Protein AF-A0A3B9XQI5-F1 (afdb_monomer)

pLDDT: mean 83.3, std 13.51, range [35.0, 97.25]

Nearest PDB structures (foldseek):
  8qx3-assembly1_C  TM=9.252E-01  e=1.832E-07  Arabidopsis thaliana
  8ojf-assembly1_A-2  TM=9.218E-01  e=2.089E-07  Arabidopsis thaliana
  8qx3-assembly1_B  TM=9.230E-01  e=2.899E-07  Arabidopsis thaliana
  8cj5-assembly1_B-2  TM=9.229E-01  e=3.305E-07  Arabidopsis thaliana
  8qx3-assembly1_D  TM=9.237E-01  e=4.896E-07  Arabidopsis thaliana

Solvent-accessible surface area (backbone atoms only — not comparable to full-atom values): 5767 Å² total; per-residue (Å²): 112,50,76,45,58,45,47,62,39,27,72,73,61,36,62,68,55,26,54,51,53,51,48,54,50,46,43,53,52,38,54,51,25,58,76,71,71,45,85,70,31,43,29,39,42,56,57,36,54,76,94,64,76,28,64,60,73,52,58,55,60,72,69,46,50,88,70,42,46,78,94,34,79,43,74,60,80,56,79,89,47,44,61,73,42,54,61,49,65,76,44,26,54,54,52,54,60,59,76,108

Mean predicted aligned error: 5.36 Å

Secondary structure (DSSP, 8-state):
-EEE-HHHHHHHH-HHHHHHHHHHHHHHHHHHHHHTT----EEE-----GGGTPPPHHHHHHTSPTTSSTT-EEEPPPHHHHHHHHSSHHHHHHHHHT--

Foldseek 3Di:
DEEQDQVVLCVPPNNPVSVVVSQVVLVVVQVVCVVVVHDDEYAYEDHDDVVRPRDDPLVVVVPHPPRSPVVHYHYDDDPVCCCVQCVPPVSVVVNVVSVD

Radius of gyration: 14.43 Å; Cα contacts (8 Å, |Δi|>4): 108; chains: 1; bounding box: 35×29×38 Å

Sequence (100 aa):
EVMIGYSDSAKDGGFLAAAWVQYQAQEQLTALCAEYGVRLTLFHGRGGSTSRGGAPSHEAILSQPPGAVNGRIRITEQGEVIRAKFTPFGVAIRTLQRYV

Structure (mmCIF, N/CA/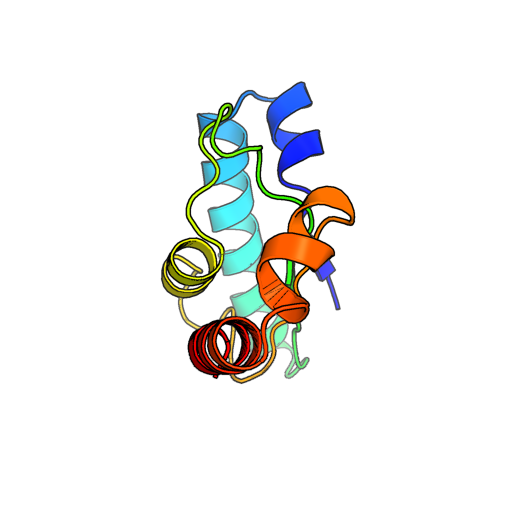C/O backbone):
data_AF-A0A3B9XQI5-F1
#
_entry.id   AF-A0A3B9XQI5-F1
#
loop_
_atom_site.group_PDB
_atom_site.id
_atom_site.type_symbol
_atom_site.label_atom_id
_atom_site.label_alt_id
_atom_site.label_comp_id
_atom_site.label_asym_id
_atom_site.label_entity_id
_atom_site.label_seq_id
_atom_site.pdbx_PDB_ins_code
_atom_site.Cartn_x
_atom_site.Cartn_y
_atom_site.Cartn_z
_atom_site.occupancy
_atom_site.B_iso_or_equiv
_atom_site.auth_seq_id
_atom_site.auth_comp_id
_atom_site.auth_asym_id
_atom_site.auth_atom_id
_atom_site.pdbx_PDB_model_num
ATOM 1 N N . GLU A 1 1 ? -12.614 6.992 1.121 1.00 92.31 1 GLU A N 1
ATOM 2 C CA . GLU A 1 1 ? -11.367 6.448 0.534 1.00 92.31 1 GLU A CA 1
ATOM 3 C C . GLU A 1 1 ? -10.213 7.289 1.057 1.00 92.31 1 GLU A C 1
ATOM 5 O O . GLU A 1 1 ? -10.407 8.490 1.212 1.00 92.31 1 GLU A O 1
ATOM 10 N N . VAL A 1 2 ? -9.068 6.678 1.363 1.00 93.50 2 VAL A N 1
ATOM 11 C CA . VAL A 1 2 ? -7.843 7.384 1.781 1.00 93.50 2 VAL A CA 1
ATOM 12 C C . VAL A 1 2 ? -6.668 6.838 0.973 1.00 93.50 2 VAL A C 1
ATOM 14 O O . VAL A 1 2 ? -6.497 5.623 0.894 1.00 93.50 2 VAL A O 1
ATOM 17 N N . MET A 1 3 ? -5.875 7.719 0.357 1.00 92.00 3 MET A N 1
ATOM 18 C CA . MET A 1 3 ? -4.700 7.331 -0.430 1.00 92.00 3 MET A CA 1
ATOM 19 C C . MET A 1 3 ? -3.432 7.303 0.430 1.00 92.00 3 MET A C 1
ATOM 21 O O . MET A 1 3 ? -3.162 8.247 1.168 1.00 92.00 3 MET A O 1
ATOM 25 N N . ILE A 1 4 ? -2.626 6.247 0.287 1.00 86.44 4 ILE A N 1
ATOM 26 C CA . ILE A 1 4 ? -1.325 6.087 0.947 1.00 86.44 4 ILE A CA 1
ATOM 27 C C . ILE A 1 4 ? -0.196 6.391 -0.047 1.00 86.44 4 ILE A C 1
ATOM 29 O O . ILE A 1 4 ? -0.025 5.701 -1.057 1.00 86.44 4 ILE A O 1
ATOM 33 N N . GLY A 1 5 ? 0.586 7.433 0.243 1.00 87.00 5 GLY A N 1
ATOM 34 C CA . GLY A 1 5 ? 1.674 7.929 -0.604 1.00 87.00 5 GLY A CA 1
ATOM 35 C C . GLY A 1 5 ? 3.060 7.402 -0.218 1.00 87.00 5 GLY A C 1
ATOM 36 O O . GLY A 1 5 ? 3.871 8.147 0.320 1.00 87.00 5 GLY A O 1
ATOM 37 N N . TYR A 1 6 ? 3.374 6.143 -0.534 1.00 82.19 6 TYR A N 1
ATOM 38 C CA . TYR A 1 6 ? 4.655 5.508 -0.169 1.00 82.19 6 TYR A CA 1
ATOM 39 C C . TYR A 1 6 ? 5.903 6.278 -0.613 1.00 82.19 6 TYR A C 1
ATOM 41 O O . TYR A 1 6 ? 6.779 6.571 0.198 1.00 82.19 6 TYR A O 1
ATOM 49 N N . SER A 1 7 ? 5.994 6.601 -1.907 1.00 80.50 7 SER A N 1
ATOM 50 C CA . SER A 1 7 ? 7.187 7.244 -2.470 1.00 80.50 7 SER A CA 1
ATOM 51 C C . SER A 1 7 ? 7.421 8.652 -1.929 1.00 80.50 7 SER A C 1
ATOM 53 O O . SER A 1 7 ? 8.574 9.052 -1.818 1.00 80.50 7 SER A O 1
ATOM 55 N N . ASP A 1 8 ? 6.362 9.399 -1.622 1.00 84.81 8 ASP A N 1
ATOM 56 C CA . ASP A 1 8 ? 6.492 10.767 -1.120 1.00 84.81 8 ASP A CA 1
ATOM 57 C C . ASP A 1 8 ? 6.879 10.772 0.356 1.00 84.81 8 ASP A C 1
ATOM 59 O O . ASP A 1 8 ? 7.842 11.444 0.715 1.00 84.81 8 ASP A O 1
ATOM 63 N N . SER A 1 9 ? 6.266 9.916 1.181 1.00 85.62 9 SER A N 1
ATOM 64 C CA . SER A 1 9 ? 6.699 9.743 2.574 1.00 85.62 9 SER A CA 1
ATOM 65 C C . SER A 1 9 ? 8.152 9.265 2.675 1.00 85.62 9 SER A C 1
ATOM 67 O O . SER A 1 9 ? 8.894 9.728 3.534 1.00 85.62 9 SER A O 1
ATOM 69 N N . ALA A 1 10 ? 8.592 8.369 1.782 1.00 85.44 10 ALA A N 1
ATOM 70 C CA . ALA A 1 10 ? 9.973 7.885 1.778 1.00 85.44 10 ALA A CA 1
ATOM 71 C C . ALA A 1 10 ? 10.995 8.948 1.331 1.00 85.44 10 ALA A C 1
ATOM 73 O O . ALA A 1 10 ? 12.149 8.870 1.748 1.00 85.44 10 ALA A O 1
ATOM 74 N N . LYS A 1 11 ? 10.604 9.922 0.491 1.00 85.19 11 LYS A N 1
ATOM 75 C CA . LYS A 1 11 ? 11.465 11.069 0.132 1.00 85.19 11 LYS A CA 1
ATOM 76 C C . LYS A 1 11 ? 11.672 12.019 1.312 1.00 85.19 11 LYS A C 1
ATOM 78 O O . LYS A 1 11 ? 12.718 12.649 1.372 1.00 85.19 11 LYS A O 1
ATOM 83 N N . ASP A 1 12 ? 10.683 12.116 2.194 1.00 86.00 12 ASP A N 1
ATOM 84 C CA . ASP A 1 12 ? 10.687 13.023 3.342 1.00 86.00 12 ASP A CA 1
ATOM 85 C C . ASP A 1 12 ? 11.409 12.411 4.555 1.00 86.00 12 ASP A C 1
ATOM 87 O O . ASP A 1 12 ? 12.429 12.920 5.010 1.00 86.00 12 ASP A O 1
ATOM 91 N N . GLY A 1 13 ? 10.936 11.257 5.037 1.00 83.38 13 GLY A N 1
ATOM 92 C CA . GLY A 1 13 ? 11.418 10.639 6.281 1.00 83.38 13 GLY A CA 1
ATOM 93 C C . GLY A 1 13 ? 12.372 9.455 6.105 1.00 83.38 13 GLY A C 1
ATOM 94 O O . GLY A 1 13 ? 12.767 8.828 7.087 1.00 83.38 13 GLY A O 1
ATOM 95 N N . GLY A 1 14 ? 12.720 9.095 4.868 1.00 85.69 14 GLY A N 1
ATOM 96 C CA . GLY A 1 14 ? 13.422 7.847 4.569 1.00 85.69 14 GLY A CA 1
ATOM 97 C C . GLY A 1 14 ? 12.506 6.616 4.625 1.00 85.69 14 GLY A C 1
ATOM 98 O O . GLY A 1 14 ? 11.406 6.636 5.173 1.00 85.69 14 GLY A O 1
ATOM 99 N N . PHE A 1 15 ? 12.957 5.513 4.022 1.00 83.06 15 PHE A N 1
ATOM 100 C CA . PHE A 1 15 ? 12.116 4.333 3.776 1.00 83.06 15 PHE A CA 1
ATOM 101 C C . PHE A 1 15 ? 11.547 3.696 5.053 1.00 83.06 15 PHE A C 1
ATOM 103 O O . PHE A 1 15 ? 10.345 3.454 5.128 1.00 83.06 15 PHE A O 1
ATOM 110 N N . LEU A 1 16 ? 12.393 3.434 6.056 1.00 87.75 16 LEU A N 1
ATOM 111 C CA . LEU A 1 16 ? 11.982 2.702 7.257 1.00 87.75 16 LEU A CA 1
ATOM 112 C C . LEU A 1 16 ? 10.969 3.492 8.094 1.00 87.75 16 LEU A C 1
ATOM 114 O O . LEU A 1 16 ? 9.934 2.949 8.477 1.00 87.75 16 LEU A O 1
ATOM 118 N N . ALA A 1 17 ? 11.245 4.775 8.344 1.00 90.81 17 ALA A N 1
ATOM 119 C CA . ALA A 1 17 ? 10.342 5.626 9.111 1.00 90.81 17 ALA A CA 1
ATOM 120 C C . ALA A 1 17 ? 9.009 5.819 8.375 1.00 90.81 17 ALA A C 1
ATOM 122 O O . ALA A 1 17 ? 7.950 5.686 8.984 1.00 90.81 17 ALA A O 1
AT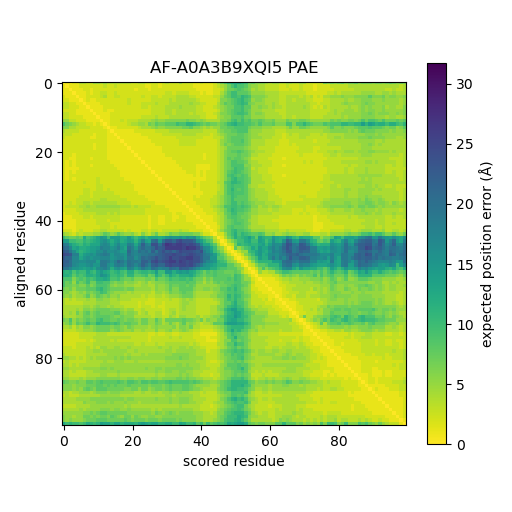OM 123 N N . ALA A 1 18 ? 9.051 6.045 7.057 1.00 88.81 18 ALA A N 1
ATOM 124 C CA . ALA A 1 18 ? 7.849 6.152 6.238 1.00 88.81 18 ALA A CA 1
ATOM 125 C C . ALA A 1 18 ? 6.991 4.882 6.301 1.00 88.81 18 ALA A C 1
ATOM 127 O O . ALA A 1 18 ? 5.786 4.978 6.524 1.00 88.81 18 ALA A O 1
ATOM 128 N N . ALA A 1 19 ? 7.602 3.703 6.149 1.00 86.69 19 ALA A N 1
ATOM 129 C CA . ALA A 1 19 ? 6.893 2.428 6.212 1.00 86.69 19 ALA A CA 1
ATOM 130 C C . ALA A 1 19 ? 6.233 2.208 7.583 1.00 86.69 19 ALA A C 1
ATOM 132 O O . ALA A 1 19 ? 5.066 1.823 7.648 1.00 86.69 19 ALA A O 1
ATOM 133 N N . TRP A 1 20 ? 6.949 2.506 8.673 1.00 90.75 20 TRP A N 1
ATOM 134 C CA . TRP A 1 20 ? 6.420 2.370 10.030 1.00 90.75 20 TRP A CA 1
ATOM 135 C C . TRP A 1 20 ? 5.243 3.317 10.295 1.00 90.75 20 TRP A C 1
ATOM 137 O O . TRP A 1 20 ? 4.179 2.881 10.731 1.00 90.75 20 TRP A O 1
ATOM 147 N N . VAL A 1 21 ? 5.393 4.602 9.965 1.00 92.69 21 VAL A N 1
ATOM 148 C CA . VAL A 1 21 ? 4.327 5.598 10.158 1.00 92.69 21 VAL A CA 1
ATOM 149 C C . VAL A 1 21 ? 3.101 5.265 9.306 1.00 92.69 21 VAL A C 1
ATOM 151 O O . VAL A 1 21 ? 1.972 5.400 9.770 1.00 92.69 21 VAL A O 1
ATOM 154 N N . GLN A 1 22 ? 3.297 4.776 8.080 1.00 90.50 22 GLN A N 1
ATOM 155 C CA . GLN A 1 22 ? 2.196 4.345 7.217 1.00 90.50 22 GLN A CA 1
ATOM 156 C C . GLN A 1 22 ? 1.439 3.155 7.792 1.00 90.50 22 GLN A C 1
ATOM 158 O O . GLN A 1 22 ? 0.211 3.143 7.721 1.00 90.50 22 GLN A O 1
ATOM 163 N N . TYR A 1 23 ? 2.151 2.187 8.371 1.00 90.81 23 TYR A N 1
ATOM 164 C CA . TYR A 1 23 ? 1.531 1.054 9.047 1.00 90.81 23 TYR A CA 1
ATOM 165 C C . TYR A 1 23 ? 0.655 1.528 10.216 1.00 90.81 23 TYR A C 1
ATOM 167 O O . TYR A 1 23 ? -0.535 1.217 10.259 1.00 90.81 23 TYR A O 1
ATOM 175 N N . GLN A 1 24 ? 1.200 2.368 11.105 1.00 95.19 24 GLN A N 1
ATOM 176 C CA . GLN A 1 24 ? 0.446 2.900 12.247 1.00 95.19 24 GLN A CA 1
ATOM 177 C C . GLN A 1 24 ? -0.762 3.745 11.815 1.00 95.19 24 GLN A C 1
ATOM 179 O O . GLN A 1 24 ? -1.840 3.629 12.394 1.00 95.19 24 GLN A O 1
ATOM 184 N N . ALA A 1 25 ? -0.614 4.569 10.774 1.00 94.31 25 ALA A N 1
ATOM 185 C CA . ALA A 1 25 ? -1.708 5.387 10.255 1.00 94.31 25 ALA A CA 1
ATOM 186 C C . ALA A 1 25 ? -2.860 4.531 9.708 1.00 94.31 25 ALA A C 1
ATOM 188 O O . ALA A 1 25 ? -4.026 4.835 9.946 1.00 94.31 25 ALA A O 1
ATOM 189 N N . GLN A 1 26 ? -2.552 3.446 8.996 1.00 93.12 26 GLN A N 1
ATOM 190 C CA . GLN A 1 26 ? -3.566 2.524 8.480 1.00 93.12 26 GLN A CA 1
ATOM 191 C C . GLN A 1 26 ? -4.292 1.782 9.607 1.00 93.12 26 GLN A C 1
ATOM 193 O O . GLN A 1 26 ? -5.510 1.624 9.531 1.00 93.12 26 GLN A O 1
ATOM 198 N N . GLU A 1 27 ? -3.581 1.378 10.662 1.00 95.44 27 GLU A N 1
ATOM 199 C CA . GLU A 1 27 ? -4.174 0.754 11.852 1.00 95.44 27 GLU A CA 1
ATOM 200 C C . GLU A 1 27 ? -5.169 1.706 12.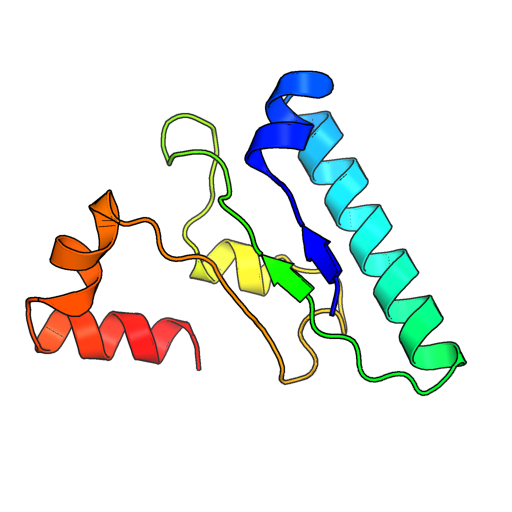537 1.00 95.44 27 GLU A C 1
ATOM 202 O O . GLU A 1 27 ? -6.331 1.352 12.751 1.00 95.44 27 GLU A O 1
ATOM 207 N N . GLN A 1 28 ? -4.756 2.955 12.773 1.00 96.69 28 GLN A N 1
ATOM 208 C CA . GLN A 1 28 ? -5.603 3.985 13.386 1.00 96.69 28 GLN A CA 1
ATOM 209 C C . GLN A 1 28 ? -6.818 4.335 12.519 1.00 96.69 28 GLN A C 1
ATOM 211 O O . GLN A 1 28 ? -7.934 4.423 13.027 1.00 96.69 28 GLN A O 1
ATOM 216 N N . LEU A 1 29 ? -6.632 4.492 11.204 1.00 95.25 29 LEU A N 1
ATOM 217 C CA . LEU A 1 29 ? -7.731 4.760 10.270 1.00 95.25 29 LEU A CA 1
ATOM 218 C C . LEU A 1 29 ? -8.735 3.607 10.224 1.00 95.25 29 LEU A C 1
ATOM 220 O O . LEU A 1 29 ? -9.939 3.853 10.151 1.00 95.25 29 LEU A O 1
ATOM 224 N N . THR A 1 30 ? -8.248 2.366 10.266 1.00 94.38 30 THR A N 1
ATOM 225 C CA . THR A 1 30 ? -9.092 1.166 10.269 1.00 94.38 30 THR A CA 1
ATOM 226 C C . THR A 1 30 ? -9.936 1.110 11.537 1.00 94.38 30 THR A C 1
ATOM 228 O O . THR A 1 30 ? -11.154 0.951 11.441 1.00 94.38 30 THR A O 1
ATOM 231 N N . ALA A 1 31 ? -9.319 1.311 12.706 1.00 95.56 31 ALA A N 1
ATOM 232 C CA . ALA A 1 31 ? -10.022 1.344 13.986 1.00 95.56 31 ALA A CA 1
ATOM 233 C C . ALA A 1 31 ? -11.070 2.469 14.037 1.00 95.56 31 ALA A C 1
ATOM 235 O O . ALA A 1 31 ? -12.229 2.215 14.360 1.00 95.56 31 ALA A O 1
ATOM 236 N N . LEU A 1 32 ? -10.695 3.685 13.625 1.00 96.62 32 LEU A N 1
ATOM 237 C CA . LEU A 1 32 ? -11.596 4.837 13.595 1.00 96.62 32 LEU A CA 1
ATOM 238 C C . LEU A 1 32 ? -12.781 4.605 12.648 1.00 96.62 32 LEU A C 1
ATOM 240 O O . LEU A 1 32 ? -13.932 4.837 12.998 1.00 96.62 32 LEU A O 1
ATOM 244 N N . CYS A 1 33 ? -12.533 4.114 11.435 1.00 95.19 33 CYS A N 1
ATOM 245 C CA . CYS A 1 33 ? -13.618 3.839 10.497 1.00 95.19 33 CYS A CA 1
ATOM 246 C C . CYS A 1 33 ? -14.559 2.743 11.017 1.00 95.19 33 CYS A C 1
ATOM 248 O O . CYS A 1 33 ? -15.769 2.854 10.824 1.00 95.19 33 CYS A O 1
ATOM 250 N N . ALA A 1 34 ? -14.030 1.726 11.706 1.00 93.69 34 ALA A N 1
ATOM 251 C CA . ALA A 1 34 ? -14.841 0.696 12.346 1.00 93.69 34 ALA A CA 1
ATOM 252 C C . ALA A 1 34 ? -15.728 1.270 13.465 1.00 93.69 34 ALA A C 1
ATOM 254 O O . ALA A 1 34 ? -16.918 0.961 13.497 1.00 93.69 34 ALA A O 1
ATOM 255 N N . GLU A 1 35 ? -15.185 2.144 14.318 1.00 97.12 35 GLU A N 1
ATOM 256 C CA . GLU A 1 35 ? -15.925 2.820 15.396 1.00 97.12 35 GLU A CA 1
ATOM 257 C C . GLU A 1 35 ? -17.126 3.614 14.862 1.00 97.12 35 GLU A C 1
ATOM 259 O O . GLU A 1 35 ? -18.229 3.524 15.398 1.00 97.12 35 GLU A O 1
ATOM 264 N N . TYR A 1 36 ? -16.940 4.335 13.756 1.00 97.25 36 TYR A N 1
ATOM 265 C CA . TYR A 1 36 ? -17.983 5.176 13.159 1.00 97.25 36 TYR A CA 1
ATOM 266 C C . TYR A 1 36 ? -18.839 4.450 12.105 1.00 97.25 36 TYR A C 1
ATOM 268 O O . TYR A 1 36 ? -19.659 5.080 11.434 1.00 97.25 36 TYR A O 1
ATOM 276 N N . GLY A 1 37 ? -18.653 3.139 11.909 1.00 95.06 37 GLY A N 1
ATOM 277 C CA . GLY A 1 37 ? -19.377 2.366 10.891 1.00 95.06 37 GLY A CA 1
ATOM 278 C C . GLY A 1 37 ? -19.106 2.822 9.448 1.00 95.06 37 GLY A C 1
ATOM 279 O O . GLY A 1 37 ? -19.907 2.573 8.541 1.00 95.06 37 GLY A O 1
ATOM 280 N N . VAL A 1 38 ? -17.984 3.503 9.211 1.00 95.06 38 VAL A N 1
ATOM 281 C CA . VAL A 1 38 ? -17.569 3.989 7.895 1.00 95.06 38 VAL A CA 1
ATOM 282 C C . VAL A 1 38 ? -16.831 2.879 7.156 1.00 95.06 38 VAL A C 1
ATOM 284 O O . VAL A 1 38 ? -15.866 2.293 7.640 1.00 95.06 38 VAL A O 1
ATOM 287 N N . ARG A 1 39 ? -17.247 2.605 5.918 1.00 92.25 39 ARG A N 1
ATOM 288 C CA . ARG A 1 39 ? -16.550 1.645 5.054 1.00 92.25 39 ARG A CA 1
ATOM 289 C C . ARG A 1 39 ? -15.278 2.269 4.480 1.00 92.25 39 ARG A C 1
ATOM 291 O O . ARG A 1 39 ? -15.334 3.023 3.507 1.00 92.25 39 ARG A O 1
ATOM 298 N N . LEU A 1 40 ? -14.134 1.936 5.074 1.00 92.88 40 LEU A N 1
ATOM 299 C CA . LEU A 1 40 ? -12.821 2.358 4.593 1.00 92.88 40 LEU A CA 1
ATOM 300 C C . LEU A 1 40 ? -12.444 1.633 3.290 1.00 92.88 40 LEU A C 1
ATOM 302 O O . LEU A 1 40 ? -12.806 0.487 3.037 1.00 92.88 40 LEU A O 1
ATOM 306 N N . THR A 1 41 ? -11.717 2.330 2.425 1.00 93.00 41 THR A N 1
ATOM 307 C CA . THR A 1 41 ? -10.985 1.738 1.302 1.00 93.00 41 THR A CA 1
ATOM 308 C C . THR A 1 41 ? -9.651 2.453 1.253 1.00 93.00 41 THR A C 1
ATOM 310 O O . THR A 1 41 ? -9.621 3.682 1.101 1.00 93.00 41 THR A O 1
ATOM 313 N N . LEU A 1 42 ? -8.577 1.689 1.427 1.00 89.38 42 LEU A N 1
ATOM 314 C CA . LEU A 1 42 ? -7.220 2.184 1.285 1.00 89.38 42 LEU A CA 1
ATOM 315 C C . LEU A 1 42 ? -6.817 2.110 -0.183 1.00 89.38 42 LEU A C 1
ATOM 317 O O . LEU A 1 42 ? -6.936 1.075 -0.846 1.00 89.38 42 LEU A O 1
ATOM 321 N N . PHE A 1 43 ? -6.379 3.254 -0.694 1.00 89.94 43 PHE A N 1
ATOM 322 C CA . PHE A 1 43 ? -5.845 3.380 -2.033 1.00 89.94 43 PHE A CA 1
ATOM 323 C C . PHE A 1 43 ? -4.321 3.434 -1.958 1.00 89.94 43 PHE A C 1
ATOM 325 O O . PHE A 1 43 ? -3.721 4.434 -1.569 1.00 89.94 43 PHE A O 1
ATOM 332 N N . HIS A 1 44 ? -3.683 2.339 -2.344 1.00 85.12 44 HIS A N 1
ATOM 333 C CA . HIS A 1 44 ? -2.239 2.206 -2.341 1.00 85.12 44 HIS A CA 1
ATOM 334 C C . HIS A 1 44 ? -1.653 2.877 -3.578 1.00 85.12 44 HIS A C 1
ATOM 336 O O . HIS A 1 44 ? -1.751 2.368 -4.699 1.00 85.12 44 HIS A O 1
ATOM 342 N N . GLY A 1 45 ? -1.027 4.034 -3.354 1.00 74.88 45 GLY A N 1
ATOM 343 C CA . GLY A 1 45 ? -0.169 4.669 -4.339 1.00 74.88 45 GLY A CA 1
ATOM 344 C C . GLY A 1 45 ? 1.099 3.851 -4.587 1.00 74.88 45 GLY A C 1
ATOM 345 O O . GLY A 1 45 ? 1.317 2.777 -4.032 1.00 74.88 45 GLY A O 1
ATOM 346 N N . ARG A 1 46 ? 1.985 4.383 -5.423 1.00 69.06 46 ARG A N 1
ATOM 347 C CA . ARG A 1 46 ? 3.251 3.737 -5.779 1.00 69.06 46 ARG A CA 1
ATOM 348 C C . ARG A 1 46 ? 4.157 3.521 -4.551 1.00 69.06 46 ARG A C 1
ATOM 350 O O . ARG A 1 46 ? 4.817 4.469 -4.108 1.00 69.06 46 ARG A O 1
ATOM 357 N N . GLY A 1 47 ? 4.257 2.272 -4.086 1.00 56.69 47 GLY A N 1
ATOM 358 C CA . GLY A 1 47 ? 5.380 1.747 -3.294 1.00 56.69 47 GLY A CA 1
ATOM 359 C C . GLY A 1 47 ? 6.690 1.908 -4.061 1.00 56.69 47 GLY A C 1
ATOM 360 O O . GLY A 1 47 ? 6.678 1.796 -5.283 1.00 56.69 47 GLY A O 1
ATOM 361 N N . GLY A 1 48 ? 7.795 2.240 -3.385 1.00 52.88 48 GLY A N 1
ATOM 362 C CA . GLY A 1 48 ? 9.106 2.443 -4.017 1.00 52.88 48 GLY A CA 1
ATOM 363 C C . GLY A 1 48 ? 9.426 1.377 -5.073 1.00 52.88 48 GLY A C 1
ATOM 364 O O . GLY A 1 48 ? 8.951 0.252 -4.992 1.00 52.88 48 GLY A O 1
ATOM 365 N N . SER A 1 49 ? 10.215 1.721 -6.094 1.00 44.84 49 SER A N 1
ATOM 366 C CA . SER A 1 49 ? 10.666 0.734 -7.085 1.00 44.84 49 SER A CA 1
ATOM 367 C C . SER A 1 49 ? 11.255 -0.502 -6.387 1.00 44.84 49 SER A C 1
ATOM 369 O O . SER A 1 49 ? 11.717 -0.406 -5.251 1.00 44.84 49 SER A O 1
ATOM 371 N N . THR A 1 50 ? 11.317 -1.656 -7.053 1.00 42.66 50 THR A N 1
ATOM 372 C CA . THR A 1 50 ? 12.089 -2.816 -6.554 1.00 42.66 50 THR A CA 1
ATOM 373 C C . THR A 1 50 ? 13.525 -2.426 -6.160 1.00 42.66 50 THR A C 1
ATOM 375 O O . THR A 1 50 ? 14.090 -2.995 -5.237 1.00 42.66 50 THR A O 1
ATOM 378 N N . SER A 1 51 ? 14.083 -1.372 -6.773 1.00 35.00 51 SER A N 1
ATOM 379 C CA . SER A 1 51 ? 15.368 -0.748 -6.412 1.00 35.00 51 SER A CA 1
ATOM 380 C C . SER A 1 51 ? 15.367 0.164 -5.169 1.00 35.00 51 SER A C 1
ATOM 382 O O . SER A 1 51 ? 16.417 0.669 -4.790 1.00 35.00 51 SER A O 1
ATOM 384 N N . ARG A 1 52 ? 14.212 0.418 -4.545 1.00 43.22 52 ARG A N 1
ATOM 385 C CA . ARG A 1 52 ? 14.018 1.264 -3.349 1.00 43.22 52 ARG A CA 1
ATOM 386 C C . ARG A 1 52 ? 13.218 0.549 -2.247 1.00 43.22 52 ARG A C 1
ATOM 388 O O . ARG A 1 52 ? 12.574 1.212 -1.441 1.00 43.22 52 ARG A O 1
ATOM 395 N N . GLY A 1 53 ? 13.231 -0.785 -2.236 1.00 42.00 53 GLY A N 1
ATOM 396 C CA . GLY A 1 53 ? 12.615 -1.586 -1.172 1.00 42.00 53 GLY A CA 1
ATOM 397 C C . GLY A 1 53 ? 11.107 -1.821 -1.306 1.00 42.00 53 GLY A C 1
ATOM 398 O O . GLY A 1 53 ? 10.474 -2.209 -0.330 1.00 42.00 53 GLY A O 1
ATOM 399 N N . GLY A 1 54 ? 10.503 -1.602 -2.479 1.00 51.72 54 GLY A N 1
ATOM 400 C CA . GLY A 1 54 ? 9.106 -1.988 -2.692 1.00 51.72 54 GLY A CA 1
ATOM 401 C C . GLY A 1 54 ? 8.939 -3.504 -2.746 1.00 51.72 54 GLY A C 1
ATOM 402 O O . GLY A 1 54 ? 9.493 -4.149 -3.640 1.00 51.72 54 GLY A O 1
ATOM 403 N N . ALA A 1 55 ? 8.157 -4.060 -1.819 1.00 53.41 55 ALA A N 1
ATOM 404 C CA . ALA A 1 55 ? 7.716 -5.448 -1.887 1.00 53.41 55 ALA A CA 1
ATOM 405 C C . ALA A 1 55 ? 6.824 -5.669 -3.129 1.00 53.41 55 ALA A C 1
ATOM 407 O O . ALA A 1 55 ? 6.135 -4.736 -3.568 1.00 53.41 55 ALA A O 1
ATOM 408 N N . PRO A 1 56 ? 6.803 -6.883 -3.710 1.00 66.31 56 PRO A N 1
ATOM 409 C CA . PRO A 1 56 ? 5.826 -7.253 -4.726 1.00 66.31 56 PRO A CA 1
ATOM 410 C C . PRO A 1 56 ? 4.411 -6.856 -4.292 1.00 66.31 56 PRO A C 1
ATOM 412 O O . PRO A 1 56 ? 4.045 -7.048 -3.135 1.00 66.31 56 PRO A O 1
ATOM 415 N N . SER A 1 57 ? 3.598 -6.340 -5.222 1.00 67.06 57 SER A N 1
ATOM 416 C CA . SER A 1 57 ? 2.266 -5.793 -4.916 1.00 67.06 57 SER A CA 1
ATOM 417 C C . SER A 1 57 ? 1.411 -6.736 -4.063 1.00 67.06 57 SER A C 1
ATOM 419 O O . SER A 1 57 ? 0.725 -6.268 -3.176 1.00 67.06 57 SER A O 1
ATOM 421 N N . HIS A 1 58 ? 1.503 -8.053 -4.272 1.00 69.56 58 HIS A N 1
ATOM 422 C CA . HIS A 1 58 ? 0.799 -9.060 -3.473 1.00 69.56 58 HIS A CA 1
ATOM 423 C C . HIS A 1 58 ? 1.256 -9.114 -2.004 1.00 69.56 58 HIS A C 1
ATOM 425 O O . HIS A 1 58 ? 0.432 -9.080 -1.097 1.00 69.56 58 HIS A O 1
ATOM 431 N N . GLU A 1 59 ? 2.565 -9.153 -1.750 1.00 70.38 59 GLU A N 1
ATOM 432 C CA . GLU A 1 59 ? 3.110 -9.191 -0.386 1.00 70.38 59 GLU A CA 1
ATOM 433 C C . GLU A 1 59 ? 2.796 -7.900 0.374 1.00 70.38 59 GLU A C 1
ATOM 435 O O . GLU A 1 59 ? 2.445 -7.953 1.548 1.00 70.38 59 GLU A O 1
ATOM 440 N N . ALA A 1 60 ? 2.823 -6.755 -0.316 1.00 70.06 60 ALA A N 1
ATOM 441 C CA . ALA A 1 60 ? 2.463 -5.462 0.263 1.00 70.06 60 ALA A CA 1
ATOM 442 C C . ALA A 1 60 ? 0.987 -5.372 0.699 1.00 70.06 60 ALA A C 1
ATOM 444 O O . ALA A 1 60 ? 0.666 -4.592 1.596 1.00 70.06 60 ALA A O 1
ATOM 445 N N . ILE A 1 61 ? 0.092 -6.143 0.066 1.00 72.75 61 ILE A N 1
ATOM 446 C CA . ILE A 1 61 ? -1.32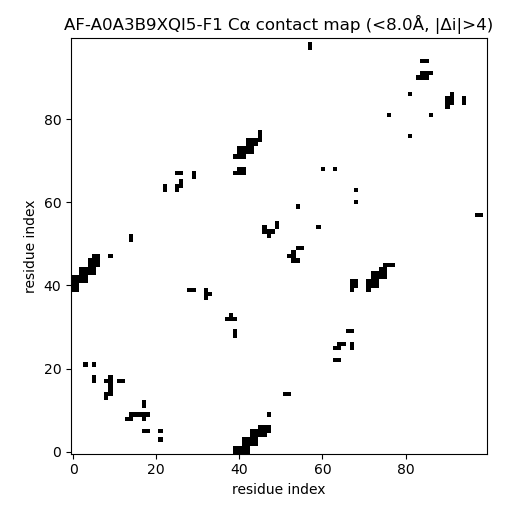3 -6.264 0.458 1.00 72.75 61 ILE A CA 1
ATOM 447 C C . ILE A 1 61 ? -1.456 -7.184 1.671 1.00 72.75 61 ILE A C 1
ATOM 449 O O . ILE A 1 61 ? -2.181 -6.870 2.609 1.00 72.75 61 ILE A O 1
A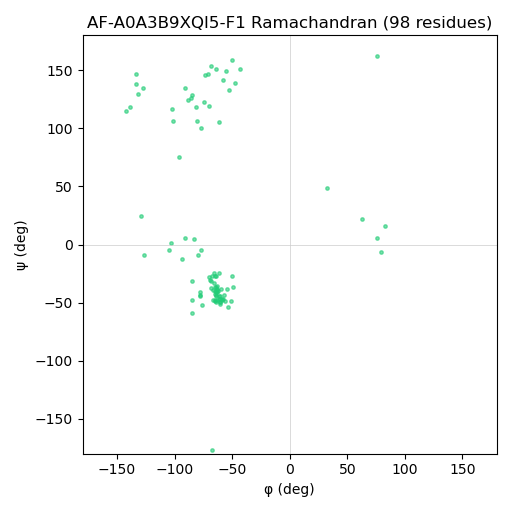TOM 453 N N . LEU A 1 62 ? -0.751 -8.316 1.664 1.00 77.81 62 LEU A N 1
ATOM 454 C CA . LEU A 1 62 ? -0.793 -9.275 2.769 1.00 77.81 62 LEU A CA 1
ATOM 455 C C . LEU A 1 62 ? -0.160 -8.726 4.052 1.00 77.81 62 LEU A C 1
ATOM 457 O O . LEU A 1 62 ? -0.553 -9.128 5.141 1.00 77.81 62 LEU A O 1
ATOM 461 N N . SER A 1 63 ? 0.793 -7.800 3.938 1.00 80.44 63 SER A N 1
ATOM 462 C CA . SER A 1 63 ? 1.450 -7.156 5.079 1.00 80.44 63 SER A CA 1
ATOM 463 C C . SER A 1 63 ? 0.673 -5.967 5.662 1.00 80.44 63 SER A C 1
ATOM 465 O O . SER A 1 63 ? 1.214 -5.246 6.500 1.00 80.44 63 SER A O 1
ATOM 467 N N . GLN A 1 64 ? -0.540 -5.689 5.176 1.00 83.12 64 GLN A N 1
ATOM 468 C CA . GLN A 1 64 ? -1.375 -4.598 5.683 1.00 83.12 64 GLN A CA 1
ATOM 469 C C . GLN A 1 64 ? -1.869 -4.894 7.109 1.00 83.12 64 GLN A C 1
ATOM 471 O O . GLN A 1 64 ? -2.028 -6.065 7.465 1.00 83.12 64 GLN A O 1
ATOM 476 N N . PRO A 1 65 ? -2.172 -3.863 7.921 1.00 86.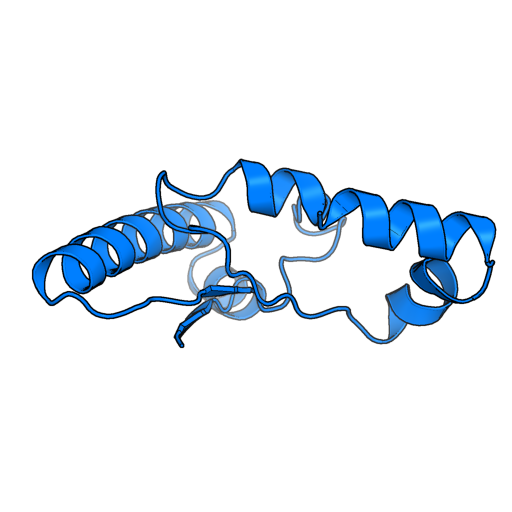19 65 PRO A N 1
ATOM 477 C CA . PRO A 1 65 ? -2.770 -4.072 9.234 1.00 86.19 65 PRO A CA 1
ATOM 478 C C . PRO A 1 65 ? -4.071 -4.894 9.161 1.00 86.19 65 PRO A C 1
ATOM 480 O O . PRO A 1 65 ? -4.822 -4.792 8.181 1.00 86.19 65 PRO A O 1
ATOM 483 N N . PRO A 1 66 ? -4.393 -5.686 10.199 1.00 87.12 66 PRO A N 1
ATOM 484 C CA . PRO A 1 66 ? -5.647 -6.429 10.255 1.00 87.12 66 PRO A CA 1
ATOM 485 C C . PRO A 1 66 ? -6.866 -5.523 10.031 1.00 87.12 66 PRO A C 1
ATOM 487 O O . PRO A 1 66 ? -6.974 -4.448 10.611 1.00 87.12 66 PRO A O 1
ATOM 490 N N . GLY A 1 67 ? -7.792 -5.954 9.172 1.00 86.00 67 GLY A N 1
ATOM 491 C CA . GLY A 1 67 ? -9.002 -5.188 8.847 1.00 86.00 67 GLY A CA 1
ATOM 492 C C . GLY A 1 67 ? -8.808 -4.042 7.844 1.00 86.00 67 GLY A C 1
ATOM 493 O O . GLY A 1 67 ? -9.802 -3.490 7.383 1.00 86.00 67 GLY A O 1
ATOM 494 N N . ALA A 1 68 ? -7.577 -3.723 7.437 1.00 81.81 68 ALA A N 1
ATOM 495 C CA . ALA A 1 68 ? -7.299 -2.620 6.513 1.00 81.81 68 ALA A CA 1
ATOM 496 C C . ALA A 1 68 ? -7.811 -2.880 5.080 1.00 81.81 68 ALA A C 1
ATOM 498 O O . ALA A 1 68 ? -8.217 -1.952 4.381 1.00 81.81 68 ALA A O 1
ATOM 499 N N . VAL A 1 69 ? -7.826 -4.149 4.648 1.00 81.56 69 VAL A N 1
ATOM 500 C CA . VAL A 1 69 ? -8.344 -4.553 3.329 1.00 81.56 69 VAL A CA 1
ATOM 501 C C . VAL A 1 69 ? -9.859 -4.754 3.364 1.00 81.56 69 VAL A C 1
ATOM 503 O O . VAL A 1 69 ? -10.544 -4.267 2.479 1.00 81.56 69 VAL A O 1
ATOM 506 N N . ASN A 1 70 ? -10.394 -5.480 4.354 1.00 81.50 70 ASN A N 1
ATOM 507 C CA . ASN A 1 70 ? -11.830 -5.754 4.569 1.00 81.50 70 ASN A CA 1
ATOM 508 C C . ASN A 1 70 ? -12.692 -5.869 3.283 1.00 81.50 70 ASN A C 1
ATOM 510 O O . ASN A 1 70 ? -13.733 -5.225 3.137 1.00 81.50 70 ASN A O 1
ATOM 514 N N . GLY A 1 71 ? -12.217 -6.657 2.310 1.00 82.50 71 GLY A N 1
ATOM 515 C CA . GLY A 1 71 ? -12.896 -6.902 1.030 1.00 82.50 71 GLY A CA 1
ATOM 516 C C . GLY A 1 71 ? -12.825 -5.774 -0.011 1.00 82.50 71 GLY A C 1
ATOM 517 O O . GLY A 1 71 ? -13.479 -5.869 -1.048 1.00 82.50 71 GLY A O 1
ATOM 518 N N . ARG A 1 72 ? -12.068 -4.695 0.230 1.00 85.62 72 ARG A N 1
ATOM 519 C CA . ARG A 1 72 ? -11.916 -3.546 -0.676 1.00 85.62 72 ARG A CA 1
ATOM 520 C C . ARG A 1 72 ? -10.486 -3.017 -0.676 1.00 85.62 72 ARG A C 1
ATOM 522 O O . ARG A 1 72 ? -10.029 -2.409 0.285 1.00 85.62 72 ARG A O 1
ATOM 529 N N . ILE A 1 73 ? -9.825 -3.129 -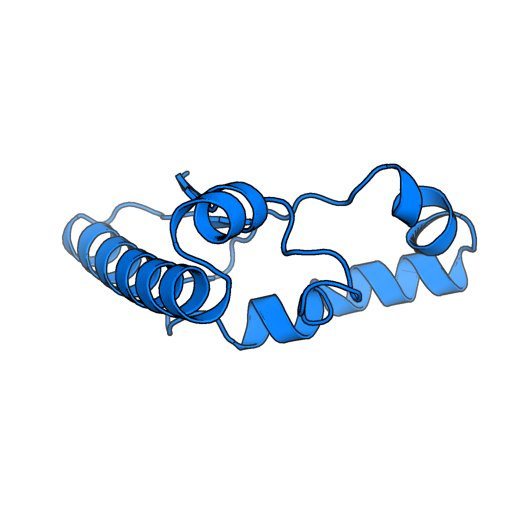1.820 1.00 84.00 73 ILE A N 1
ATOM 530 C CA . ILE A 1 73 ? -8.512 -2.533 -2.039 1.00 84.00 73 ILE A CA 1
ATOM 531 C C . ILE A 1 73 ? -8.467 -1.805 -3.373 1.00 84.00 73 ILE A C 1
ATOM 533 O O . ILE A 1 73 ? -9.100 -2.216 -4.347 1.00 84.00 73 ILE A O 1
ATOM 537 N N . ARG A 1 74 ? -7.703 -0.716 -3.421 1.00 88.19 74 ARG A N 1
ATOM 538 C CA . ARG A 1 74 ? -7.372 -0.025 -4.664 1.00 88.19 74 ARG A CA 1
ATOM 539 C C . ARG A 1 74 ? -5.863 0.135 -4.749 1.00 88.19 74 ARG A C 1
ATOM 541 O O . ARG A 1 74 ? -5.229 0.506 -3.768 1.00 88.19 74 ARG A O 1
ATOM 548 N N . ILE A 1 75 ? -5.287 -0.149 -5.911 1.00 85.69 75 ILE A N 1
ATOM 549 C CA . ILE A 1 75 ? -3.833 -0.164 -6.114 1.00 85.69 75 ILE A CA 1
ATOM 550 C C . ILE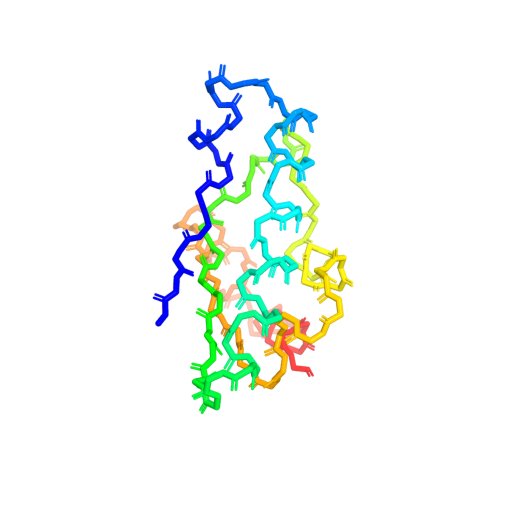 A 1 75 ? -3.507 0.588 -7.398 1.00 85.69 75 ILE A C 1
ATOM 552 O O . ILE A 1 75 ? -4.193 0.430 -8.408 1.00 85.69 75 ILE A O 1
ATOM 556 N N . THR A 1 76 ? -2.450 1.395 -7.365 1.00 85.44 76 THR A N 1
ATOM 557 C CA . THR A 1 76 ? -1.876 1.997 -8.569 1.00 85.44 76 THR A CA 1
ATOM 558 C C . THR A 1 76 ? -0.967 0.998 -9.278 1.00 85.44 76 THR A C 1
ATOM 560 O O . THR A 1 76 ? 0.073 0.613 -8.747 1.00 85.44 76 THR A O 1
ATOM 563 N N . GLU A 1 77 ? -1.307 0.647 -10.518 1.00 84.50 77 GLU A N 1
ATOM 564 C CA . GLU A 1 77 ? -0.369 0.017 -11.448 1.00 84.50 77 GLU A CA 1
ATOM 565 C C . GLU A 1 77 ? 0.381 1.093 -12.228 1.00 84.50 77 GLU A C 1
ATOM 567 O O . GLU A 1 77 ? -0.227 1.958 -12.860 1.00 84.50 77 GLU A O 1
ATOM 572 N N . GLN A 1 78 ? 1.712 1.063 -12.172 1.00 80.75 78 GLN A N 1
ATOM 573 C CA . GLN A 1 78 ? 2.508 2.048 -12.894 1.00 80.75 78 GLN A CA 1
ATOM 574 C C . GLN A 1 78 ? 2.506 1.776 -14.406 1.00 80.75 78 GLN A C 1
ATOM 576 O O . GLN A 1 78 ? 2.538 0.624 -14.838 1.00 80.75 78 GLN A O 1
ATOM 581 N N . GLY A 1 79 ? 2.537 2.838 -15.217 1.00 85.44 79 GLY A N 1
ATOM 582 C CA . GLY A 1 79 ? 2.512 2.731 -16.680 1.00 85.44 79 GLY A CA 1
ATOM 583 C C . GLY A 1 79 ? 3.617 1.831 -17.243 1.00 85.44 79 GLY A C 1
ATOM 584 O O . GLY A 1 79 ? 3.362 1.032 -18.145 1.00 85.44 79 GLY A O 1
ATOM 585 N N . GLU A 1 80 ? 4.819 1.879 -16.659 1.00 83.00 80 GLU A N 1
ATOM 586 C CA . GLU A 1 80 ? 5.964 1.070 -17.087 1.00 83.00 80 GLU A CA 1
ATOM 587 C C . GLU A 1 80 ? 5.781 -0.442 -16.873 1.00 83.00 80 GLU A C 1
ATOM 589 O O . GLU A 1 80 ? 6.395 -1.232 -17.591 1.00 83.00 80 GLU A O 1
ATOM 594 N N . VAL A 1 81 ? 4.922 -0.870 -15.935 1.00 83.94 81 VAL A N 1
ATOM 595 C CA . VAL A 1 81 ? 4.680 -2.301 -15.667 1.00 83.94 81 VAL A CA 1
ATOM 596 C C . VAL A 1 81 ? 3.486 -2.866 -16.432 1.00 83.94 81 VAL A C 1
ATOM 598 O O . VAL A 1 81 ? 3.354 -4.088 -16.515 1.00 83.94 81 VAL A O 1
ATOM 601 N N . ILE A 1 82 ? 2.645 -2.016 -17.035 1.00 87.94 82 ILE A N 1
ATOM 602 C CA . ILE A 1 82 ? 1.403 -2.444 -17.699 1.00 87.94 82 ILE A CA 1
ATOM 603 C C . ILE A 1 82 ? 1.676 -3.492 -18.775 1.00 87.94 82 ILE A C 1
ATOM 605 O O . ILE A 1 82 ? 1.050 -4.552 -18.779 1.00 87.94 82 ILE A O 1
ATOM 609 N N . ARG A 1 83 ? 2.655 -3.242 -19.655 1.00 88.06 83 ARG A N 1
ATOM 610 C CA . ARG A 1 83 ? 2.989 -4.172 -20.743 1.00 88.06 83 ARG A CA 1
ATOM 611 C C . ARG A 1 83 ? 3.418 -5.539 -20.207 1.00 88.06 83 ARG A C 1
ATOM 613 O O . ARG A 1 83 ? 2.979 -6.569 -20.709 1.00 88.06 83 ARG A O 1
ATOM 620 N N . ALA A 1 84 ? 4.255 -5.553 -19.173 1.00 87.06 84 ALA A N 1
ATOM 621 C CA . ALA A 1 84 ? 4.750 -6.791 -18.580 1.00 87.06 84 ALA A CA 1
ATOM 622 C C . ALA A 1 84 ? 3.644 -7.573 -17.854 1.00 87.06 84 ALA A C 1
ATOM 624 O O . ALA A 1 84 ? 3.619 -8.799 -17.928 1.00 87.06 84 ALA A O 1
ATOM 625 N N . LYS A 1 85 ? 2.725 -6.874 -17.177 1.00 87.19 85 LYS A N 1
ATOM 626 C CA . LYS A 1 85 ? 1.679 -7.484 -16.348 1.00 87.19 85 LYS A CA 1
ATOM 627 C C . LYS A 1 85 ? 0.425 -7.895 -17.116 1.00 87.19 85 LYS A C 1
ATOM 629 O O . LYS A 1 85 ? -0.205 -8.868 -16.710 1.00 87.19 85 LYS A O 1
ATOM 634 N N . PHE A 1 86 ? 0.068 -7.182 -18.187 1.00 91.94 86 PHE A N 1
ATOM 635 C CA . PHE A 1 86 ? -1.250 -7.309 -18.822 1.00 91.94 86 PHE A CA 1
ATOM 636 C C . PHE A 1 86 ? -1.231 -7.586 -20.332 1.00 91.94 86 PHE A C 1
ATOM 638 O O . PHE A 1 86 ? -2.284 -7.894 -20.880 1.00 91.94 86 PHE A O 1
ATOM 645 N N . THR A 1 87 ? -0.086 -7.523 -21.028 1.00 92.88 87 THR A N 1
ATOM 646 C CA . THR A 1 87 ? -0.057 -7.838 -22.472 1.00 92.88 87 THR A CA 1
ATOM 647 C C . THR A 1 87 ? -0.116 -9.344 -22.758 1.00 92.88 87 THR A C 1
ATOM 649 O O . THR A 1 87 ? -0.974 -9.758 -23.536 1.00 92.88 87 THR A O 1
ATOM 652 N N . PRO A 1 88 ? 0.736 -10.207 -22.170 1.00 95.06 88 PRO A N 1
ATOM 653 C CA . PRO A 1 88 ? 0.619 -11.643 -22.399 1.00 95.06 88 PRO A CA 1
ATOM 654 C C . PRO A 1 88 ? -0.582 -12.197 -21.627 1.00 95.06 88 PRO A C 1
ATOM 656 O O . PRO A 1 88 ? -0.616 -12.104 -20.400 1.00 95.06 88 PRO A O 1
ATOM 659 N N . PHE A 1 89 ? -1.532 -12.830 -22.319 1.00 94.44 89 PHE A N 1
ATOM 660 C CA . PHE A 1 89 ? -2.785 -13.314 -21.719 1.00 94.44 89 PHE A CA 1
ATOM 661 C C . PHE A 1 89 ? -2.568 -14.164 -20.455 1.00 94.44 89 PHE A C 1
ATOM 663 O O . PHE A 1 89 ? -3.141 -13.889 -19.403 1.00 94.44 89 PHE A O 1
ATOM 670 N N . GLY A 1 90 ? -1.663 -15.149 -20.514 1.00 95.19 90 GLY A N 1
ATOM 671 C CA . GLY A 1 90 ? -1.364 -16.001 -19.359 1.00 95.19 90 GLY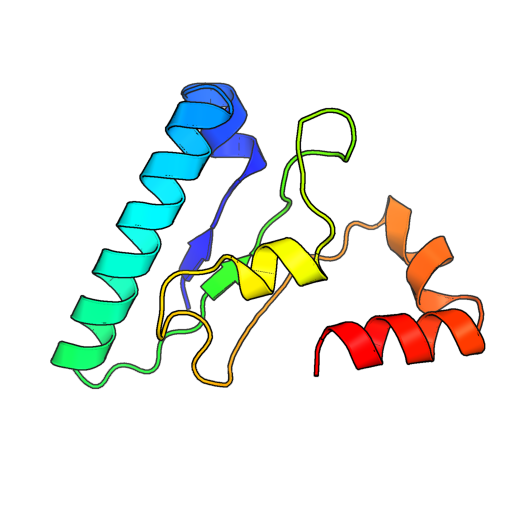 A CA 1
ATOM 672 C C . GLY A 1 90 ? -0.732 -15.254 -18.176 1.00 95.19 90 GLY A C 1
ATOM 673 O O . GLY A 1 90 ? -0.901 -15.666 -17.032 1.00 95.19 90 GLY A O 1
ATOM 674 N N . VAL A 1 91 ? -0.016 -14.152 -18.425 1.00 90.75 91 VAL A N 1
ATOM 675 C CA . VAL A 1 91 ? 0.528 -13.295 -17.359 1.00 90.75 91 VAL A CA 1
ATOM 676 C C . VAL A 1 91 ? -0.570 -12.408 -16.779 1.00 90.75 91 VAL A C 1
ATOM 678 O O . VAL A 1 91 ? -0.649 -12.294 -15.561 1.00 90.75 91 VAL A O 1
ATOM 681 N N . ALA A 1 92 ? -1.457 -11.863 -17.615 1.00 92.88 92 ALA A N 1
ATOM 682 C CA . ALA A 1 92 ? -2.588 -11.047 -17.176 1.00 92.88 92 ALA A CA 1
ATOM 683 C C . ALA A 1 92 ? -3.500 -11.807 -16.203 1.00 92.88 92 ALA A C 1
ATOM 685 O O . ALA A 1 92 ? -3.809 -11.294 -15.128 1.00 92.88 92 ALA A O 1
ATOM 686 N N . ILE A 1 93 ? -3.850 -13.059 -16.526 1.00 94.94 93 ILE A N 1
ATOM 687 C CA . ILE A 1 93 ? -4.645 -13.922 -15.639 1.00 94.94 93 ILE A CA 1
ATOM 688 C C . ILE A 1 93 ? -3.942 -14.118 -14.292 1.00 94.94 93 ILE A C 1
ATOM 690 O O . ILE A 1 93 ? -4.557 -13.911 -13.250 1.00 94.94 93 ILE A O 1
ATOM 694 N N . ARG A 1 94 ? -2.642 -14.443 -14.295 1.00 89.19 94 ARG A N 1
ATOM 695 C CA . ARG A 1 94 ? -1.870 -14.609 -13.051 1.00 89.19 94 ARG A CA 1
ATOM 696 C C . ARG A 1 94 ? -1.765 -13.319 -12.242 1.00 89.19 94 ARG A C 1
ATOM 698 O O . ARG A 1 94 ? -1.767 -13.377 -11.018 1.00 89.19 94 ARG A O 1
ATOM 705 N N . THR A 1 95 ? -1.656 -12.167 -12.902 1.00 87.25 95 THR A N 1
ATOM 706 C CA . THR A 1 95 ? -1.650 -10.862 -12.230 1.00 87.25 95 THR A CA 1
ATOM 707 C C . THR A 1 95 ? -2.978 -10.619 -11.520 1.00 87.25 95 THR A C 1
ATOM 709 O O . THR A 1 95 ? -2.970 -10.274 -10.345 1.00 87.25 95 THR A O 1
ATOM 712 N N . LEU A 1 96 ? -4.107 -10.857 -12.193 1.00 89.19 96 LEU A N 1
ATOM 713 C CA . LEU A 1 96 ? -5.436 -10.697 -11.596 1.00 89.19 96 LEU A CA 1
ATOM 714 C C . LEU A 1 96 ? -5.683 -11.695 -10.456 1.00 89.19 96 LEU A C 1
ATOM 716 O O . LEU A 1 96 ? -6.200 -11.301 -9.418 1.00 89.19 96 LEU A O 1
ATOM 720 N N . GLN A 1 97 ? -5.244 -12.948 -10.603 1.00 88.19 97 GLN A N 1
ATOM 721 C CA . GLN A 1 97 ? -5.329 -13.973 -9.553 1.00 88.19 97 GLN A CA 1
ATOM 722 C C . GLN A 1 97 ? -4.547 -13.622 -8.286 1.00 88.19 97 GLN A C 1
ATOM 724 O O . GLN A 1 97 ? -4.855 -14.140 -7.228 1.00 88.19 97 GLN A O 1
ATOM 729 N N . ARG A 1 98 ? -3.521 -12.769 -8.371 1.00 81.50 98 ARG A N 1
ATOM 730 C CA . ARG A 1 98 ? -2.792 -12.295 -7.185 1.00 81.50 98 ARG A CA 1
ATOM 731 C C . ARG A 1 98 ? -3.518 -11.170 -6.449 1.00 81.50 98 ARG A C 1
ATOM 733 O O . ARG A 1 98 ? -3.054 -10.768 -5.392 1.00 81.50 98 ARG A O 1
ATOM 740 N N . TYR A 1 99 ? -4.585 -10.610 -7.009 1.00 79.56 99 TYR A N 1
ATOM 741 C CA . TYR A 1 99 ? -5.358 -9.537 -6.376 1.00 79.56 99 TYR A CA 1
ATOM 742 C C . TYR A 1 99 ? -6.700 -10.006 -5.805 1.00 79.56 99 TYR A C 1
ATOM 744 O O . TYR A 1 99 ? -7.386 -9.200 -5.179 1.00 79.56 99 TYR A O 1
ATOM 752 N N . VAL A 1 100 ? -7.063 -11.272 -6.024 1.00 75.50 100 VAL A N 1
ATOM 753 C CA . VAL A 1 100 ? -8.319 -11.909 -5.600 1.00 75.50 100 VAL A CA 1
ATOM 754 C C . VAL A 1 100 ? -7.993 -13.048 -4.652 1.00 75.50 100 VAL A C 1
ATOM 756 O O . VAL A 1 100 ? -8.688 -13.150 -3.620 1.00 75.50 100 VAL A O 1
#